Protein AF-A0AAI8FHD5-F1 (afdb_monomer)

Radius of gyration: 18.98 Å; Cα contacts (8 Å, |Δi|>4): 14; chains: 1; bounding box: 42×30×44 Å

Foldseek 3Di:
DDDPQAQPVPRHGPPDPPCPVVVVVVVVVVVVVVVVVVVVVVVVVVVVVVVPPD

Mean predicted aligned error: 7.99 Å

Solvent-accessib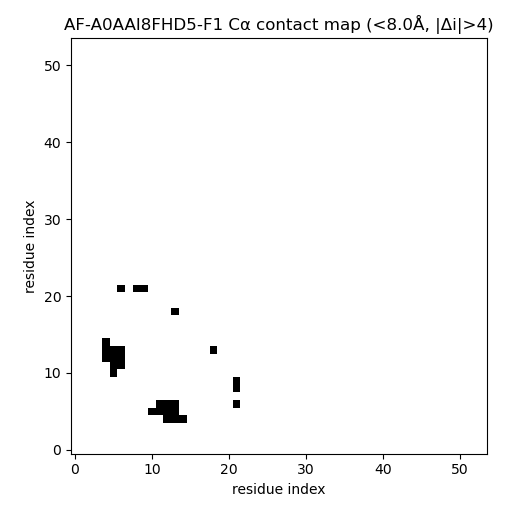le surface area (backbone atoms only — not comparable to full-atom values): 3322 Å² total; per-residue (Å²): 132,89,72,69,66,40,34,89,81,79,64,45,58,59,90,50,93,80,46,67,67,54,53,52,52,51,53,50,52,55,47,52,56,47,51,56,48,49,53,51,51,51,53,52,50,57,52,53,62,61,66,73,74,117

Nearest PDB structures (foldseek):
  7wbw-assembly1_J  TM=6.923E-01  e=8.116E+00  Komagataella phaffii

Structure (mmCIF, N/CA/C/O backbone):
data_AF-A0AAI8FHD5-F1
#
_entry.id   AF-A0AAI8FHD5-F1
#
loop_
_atom_site.group_PDB
_atom_site.id
_atom_site.type_symbol
_atom_site.label_atom_id
_atom_site.label_alt_id
_atom_site.label_comp_id
_atom_site.label_asym_id
_at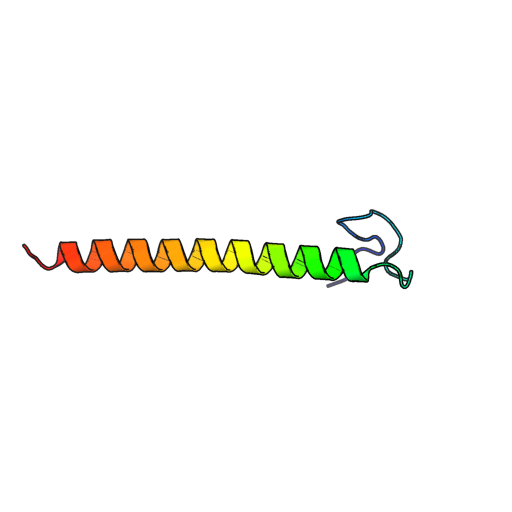om_site.label_entity_id
_atom_site.label_seq_id
_atom_site.pdbx_PDB_ins_code
_atom_site.Cartn_x
_atom_site.Cartn_y
_atom_site.Cartn_z
_atom_site.occupancy
_atom_site.B_iso_or_equiv
_atom_site.auth_seq_id
_atom_site.auth_comp_id
_atom_site.auth_asym_id
_atom_site.auth_atom_id
_atom_site.pdbx_PDB_model_num
ATOM 1 N N . MET A 1 1 ? 1.933 -21.052 -0.158 1.00 53.62 1 MET A N 1
ATOM 2 C CA . MET A 1 1 ? 1.241 -20.105 -1.057 1.00 53.62 1 MET A CA 1
ATOM 3 C C . MET A 1 1 ? 2.141 -19.863 -2.247 1.00 53.62 1 MET A C 1
ATOM 5 O O . MET A 1 1 ? 3.091 -19.095 -2.128 1.00 53.62 1 MET A O 1
ATOM 9 N N . ASP A 1 2 ? 1.872 -20.535 -3.361 1.00 77.06 2 ASP A N 1
ATOM 10 C CA . ASP A 1 2 ? 2.577 -20.255 -4.605 1.00 77.06 2 ASP A CA 1
ATOM 11 C C . ASP A 1 2 ? 2.199 -18.860 -5.086 1.00 77.06 2 ASP A C 1
ATOM 13 O O . ASP A 1 2 ? 1.042 -18.544 -5.370 1.00 77.06 2 ASP A O 1
ATOM 17 N N . LEU A 1 3 ? 3.189 -17.975 -5.100 1.00 69.00 3 LEU A N 1
ATOM 18 C CA . LEU A 1 3 ? 3.012 -16.649 -5.654 1.00 69.00 3 LEU A CA 1
ATOM 19 C C . LEU A 1 3 ? 2.877 -16.791 -7.174 1.00 69.00 3 LEU A C 1
ATOM 21 O O . LEU A 1 3 ? 3.704 -17.469 -7.783 1.00 69.00 3 LEU A O 1
ATOM 25 N N . PRO A 1 4 ? 1.915 -16.100 -7.812 1.00 84.06 4 PRO A N 1
ATOM 26 C CA . PRO A 1 4 ? 1.810 -16.110 -9.262 1.00 84.06 4 PRO A CA 1
ATOM 27 C C . PRO A 1 4 ? 3.154 -15.748 -9.891 1.00 84.06 4 PRO A C 1
ATOM 29 O O . PRO A 1 4 ? 3.787 -14.771 -9.471 1.00 84.06 4 PRO A O 1
ATOM 32 N N . ASN A 1 5 ? 3.561 -16.501 -10.915 1.00 87.19 5 ASN A N 1
ATOM 33 C CA . ASN A 1 5 ? 4.812 -16.269 -11.643 1.00 87.19 5 ASN A CA 1
ATOM 34 C C . ASN A 1 5 ? 4.874 -14.866 -12.259 1.00 87.19 5 ASN A C 1
ATOM 36 O O . ASN A 1 5 ? 5.948 -14.379 -12.610 1.00 87.19 5 ASN A O 1
ATOM 40 N N . HIS A 1 6 ? 3.727 -14.213 -12.432 1.00 91.19 6 HIS A N 1
ATOM 41 C CA . HIS A 1 6 ? 3.603 -12.903 -13.052 1.00 91.19 6 HIS A CA 1
ATOM 42 C C . HIS A 1 6 ? 3.193 -11.862 -12.013 1.00 91.19 6 HIS A C 1
ATOM 44 O O . HIS A 1 6 ? 2.442 -12.129 -11.074 1.00 91.19 6 HIS A O 1
ATOM 50 N N . CYS A 1 7 ? 3.722 -10.654 -12.160 1.00 91.44 7 CYS A N 1
ATOM 51 C CA . CYS A 1 7 ? 3.360 -9.531 -11.321 1.00 91.44 7 CYS A CA 1
ATOM 52 C C . CYS A 1 7 ? 1.904 -9.146 -11.600 1.00 91.44 7 CYS A C 1
ATOM 54 O O . CYS A 1 7 ? 1.530 -8.867 -12.730 1.00 91.44 7 CYS A O 1
ATOM 56 N N . ASP A 1 8 ? 1.081 -9.083 -10.565 1.00 90.38 8 ASP A N 1
ATOM 57 C CA . ASP A 1 8 ? -0.302 -8.606 -10.621 1.00 90.38 8 ASP A CA 1
ATOM 58 C C . ASP A 1 8 ? -0.435 -7.177 -11.177 1.00 90.38 8 ASP A C 1
ATOM 60 O O . ASP A 1 8 ? -1.419 -6.894 -11.859 1.00 90.38 8 ASP A O 1
ATOM 64 N N . ILE A 1 9 ? 0.560 -6.318 -10.925 1.00 91.38 9 ILE A N 1
ATOM 65 C CA . ILE A 1 9 ? 0.580 -4.906 -11.330 1.00 91.38 9 ILE A CA 1
ATOM 66 C C . ILE A 1 9 ? 1.036 -4.739 -12.779 1.00 91.38 9 ILE A C 1
ATOM 68 O 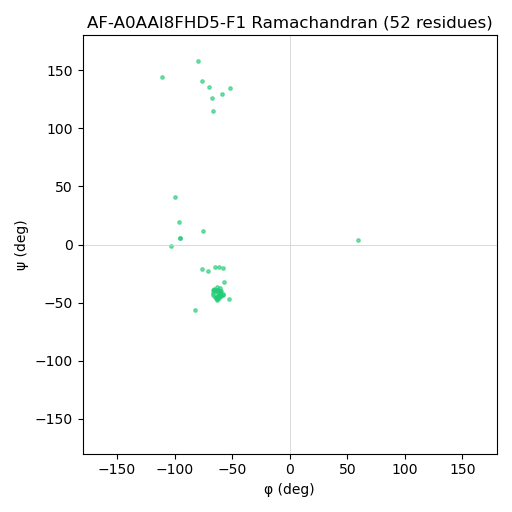O . ILE A 1 9 ? 0.327 -4.136 -13.575 1.00 91.38 9 ILE A O 1
ATOM 72 N N . CYS A 1 10 ? 2.222 -5.242 -13.132 1.00 92.56 10 CYS A N 1
ATOM 73 C CA . CYS A 1 10 ? 2.807 -4.998 -14.456 1.00 92.56 10 CYS A CA 1
ATOM 74 C C . CYS A 1 10 ? 2.703 -6.188 -15.420 1.00 92.56 10 CYS A C 1
ATOM 76 O O . CYS A 1 10 ? 3.185 -6.087 -16.544 1.00 92.56 10 CYS A O 1
ATOM 78 N N . LYS A 1 11 ? 2.127 -7.315 -14.980 1.00 90.62 11 LYS A N 1
ATOM 79 C CA . LYS A 1 11 ? 1.922 -8.571 -15.731 1.00 90.62 11 LYS A CA 1
ATOM 80 C C . LYS A 1 11 ? 3.185 -9.249 -16.274 1.00 90.62 11 LYS A C 1
ATOM 82 O O . LYS A 1 11 ? 3.095 -10.298 -16.897 1.00 90.62 11 LYS A O 1
ATOM 87 N N . LYS A 1 12 ? 4.372 -8.714 -15.980 1.00 92.19 12 LYS A N 1
ATOM 88 C CA . LYS A 1 12 ? 5.664 -9.323 -16.327 1.00 92.19 12 LYS A CA 1
ATOM 89 C C . LYS A 1 12 ? 6.037 -10.429 -15.347 1.00 92.19 12 LYS A C 1
ATOM 91 O O . LYS A 1 12 ? 5.590 -10.428 -14.201 1.00 92.19 12 LYS A O 1
ATOM 96 N N . ALA A 1 13 ? 6.903 -11.344 -15.773 1.00 92.25 13 ALA A N 1
ATOM 97 C CA . ALA A 1 13 ? 7.433 -12.392 -14.907 1.00 92.25 13 ALA A CA 1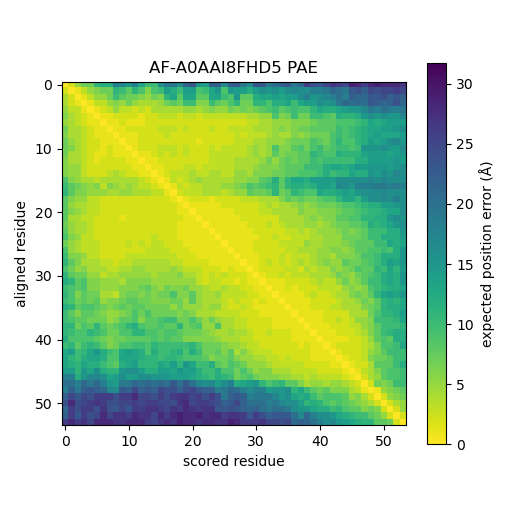
ATOM 98 C C . ALA A 1 13 ? 8.164 -11.796 -13.691 1.00 92.25 13 ALA A C 1
ATOM 100 O O . ALA A 1 13 ? 9.043 -10.946 -13.860 1.00 92.25 13 ALA A O 1
ATOM 101 N N . ARG A 1 14 ? 7.834 -12.258 -12.476 1.00 88.56 14 ARG A N 1
ATOM 102 C CA . ARG A 1 14 ? 8.398 -11.762 -11.200 1.00 88.56 14 ARG A CA 1
ATOM 103 C C . ARG A 1 14 ? 9.891 -12.030 -11.050 1.00 88.56 14 ARG A C 1
ATOM 105 O O . ARG A 1 14 ? 10.542 -11.334 -10.280 1.00 88.56 14 ARG A O 1
ATOM 112 N N . SER A 1 15 ? 10.426 -12.972 -11.824 1.00 87.88 15 SER A N 1
ATOM 113 C CA . SER A 1 15 ? 11.861 -13.249 -11.935 1.00 87.88 15 SER A CA 1
ATOM 114 C C . SER A 1 15 ? 12.668 -12.063 -12.475 1.00 87.88 15 SER A C 1
ATOM 116 O O . SER A 1 15 ? 13.878 -11.991 -12.275 1.00 87.88 15 SER A O 1
ATOM 118 N N . THR A 1 16 ? 12.026 -11.093 -13.136 1.00 87.88 16 THR A N 1
ATOM 119 C CA . THR A 1 16 ? 12.721 -9.896 -13.621 1.00 87.88 16 THR A CA 1
ATOM 120 C C . THR A 1 16 ? 13.019 -8.917 -12.474 1.00 87.88 16 THR A C 1
ATOM 122 O O . THR A 1 16 ? 12.185 -8.665 -11.605 1.00 87.88 16 THR A O 1
ATOM 125 N N . ARG A 1 17 ? 14.195 -8.274 -12.474 1.00 84.75 17 ARG A N 1
ATOM 126 C CA . ARG A 1 17 ? 14.609 -7.324 -11.412 1.00 84.75 17 ARG A CA 1
ATOM 127 C C . ARG A 1 17 ? 13.932 -5.938 -11.470 1.00 84.75 17 ARG A C 1
ATOM 129 O O . ARG A 1 17 ? 14.352 -5.017 -10.780 1.00 84.75 17 ARG A O 1
ATOM 136 N N . LYS A 1 18 ? 12.877 -5.749 -12.273 1.00 90.56 18 LYS A N 1
ATOM 137 C CA . LYS A 1 18 ? 12.262 -4.429 -12.554 1.00 90.56 18 LYS A CA 1
ATOM 138 C C . LYS A 1 18 ? 11.040 -4.095 -11.675 1.00 90.56 18 LYS A C 1
ATOM 140 O O . LYS A 1 18 ? 10.244 -3.227 -12.027 1.00 90.56 18 LYS A O 1
ATOM 145 N N . HIS A 1 19 ? 10.876 -4.760 -10.529 1.00 93.31 19 HIS A N 1
ATOM 146 C CA . HIS A 1 19 ? 9.652 -4.675 -9.714 1.00 93.31 19 HIS A CA 1
ATOM 147 C C . HIS A 1 19 ? 9.669 -3.657 -8.572 1.00 93.31 19 HIS A C 1
ATOM 149 O O . HIS A 1 19 ? 8.681 -3.576 -7.852 1.00 93.31 19 HIS A O 1
ATOM 155 N N . GLN A 1 20 ? 10.710 -2.836 -8.426 1.00 93.38 20 GLN A N 1
ATOM 156 C CA . GLN A 1 20 ? 10.800 -1.852 -7.333 1.00 93.38 20 GLN A CA 1
ATOM 157 C C . GLN A 1 20 ? 9.556 -0.948 -7.241 1.00 93.38 20 GLN A C 1
ATOM 159 O O . GLN A 1 20 ? 8.933 -0.828 -6.186 1.00 93.38 20 GLN A O 1
ATOM 164 N N . ARG A 1 21 ? 9.106 -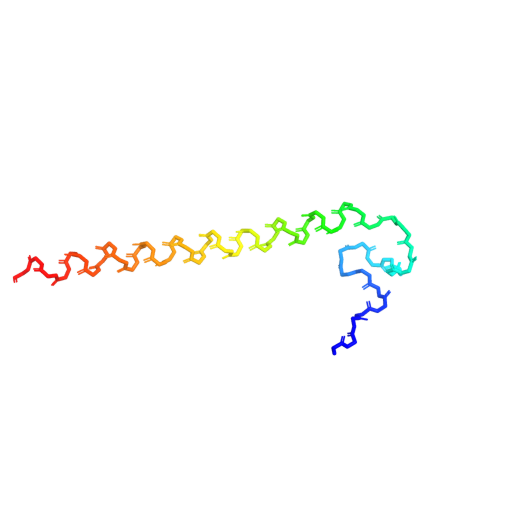0.401 -8.379 1.00 94.38 21 ARG A N 1
ATOM 165 C CA . ARG A 1 21 ? 7.880 0.414 -8.445 1.00 94.38 21 ARG A CA 1
ATOM 166 C C . ARG A 1 21 ? 6.622 -0.382 -8.082 1.00 94.38 21 ARG A C 1
ATOM 168 O O . ARG A 1 21 ? 5.748 0.139 -7.400 1.00 94.38 21 ARG A O 1
ATOM 175 N N . CYS A 1 22 ? 6.531 -1.637 -8.521 1.00 94.19 22 CYS A N 1
ATOM 176 C CA . CYS A 1 22 ? 5.384 -2.499 -8.225 1.00 94.19 22 CYS A CA 1
ATOM 177 C C . CYS A 1 22 ? 5.319 -2.835 -6.728 1.00 94.19 22 CYS A C 1
ATOM 179 O O . CYS A 1 22 ? 4.247 -2.773 -6.135 1.00 94.19 22 CYS A O 1
ATOM 181 N N . SER A 1 23 ? 6.463 -3.119 -6.100 1.00 91.25 23 SER A N 1
ATOM 182 C CA . SER A 1 23 ? 6.550 -3.341 -4.654 1.00 91.25 23 SER A CA 1
ATOM 183 C C . SER A 1 23 ? 6.088 -2.117 -3.867 1.00 91.25 23 SER A C 1
ATOM 185 O O . SER A 1 23 ? 5.277 -2.261 -2.955 1.00 91.25 23 SER A O 1
ATOM 187 N N . LYS A 1 24 ? 6.510 -0.910 -4.270 1.00 94.81 24 LYS A N 1
ATOM 188 C CA . LYS A 1 24 ? 6.064 0.340 -3.637 1.00 94.81 24 LYS A CA 1
ATOM 189 C C . LYS A 1 24 ? 4.547 0.532 -3.736 1.00 94.81 24 LYS A C 1
ATOM 191 O O . LYS A 1 24 ? 3.915 0.867 -2.744 1.00 94.81 24 LYS A O 1
ATOM 196 N N . ILE A 1 25 ? 3.947 0.252 -4.896 1.00 93.81 25 ILE A N 1
ATOM 197 C CA . ILE A 1 25 ? 2.485 0.323 -5.079 1.00 93.81 25 ILE A CA 1
ATOM 198 C C . ILE A 1 25 ? 1.763 -0.672 -4.160 1.00 93.81 25 ILE A C 1
ATOM 200 O O . ILE A 1 25 ? 0.741 -0.329 -3.573 1.00 93.81 25 ILE A O 1
ATOM 204 N N . ARG A 1 26 ? 2.281 -1.897 -4.002 1.00 91.88 26 ARG A N 1
ATOM 205 C CA . ARG A 1 26 ? 1.684 -2.877 -3.077 1.00 91.88 26 ARG A CA 1
ATOM 206 C C . ARG A 1 26 ? 1.736 -2.404 -1.630 1.00 91.88 26 ARG A C 1
ATOM 208 O O . ARG A 1 26 ? 0.732 -2.501 -0.936 1.00 91.88 26 ARG A O 1
ATOM 215 N N . GLN A 1 27 ? 2.879 -1.873 -1.202 1.00 92.50 27 GLN A N 1
ATOM 216 C CA . GLN A 1 27 ? 3.030 -1.305 0.138 1.00 92.50 27 GLN A CA 1
ATOM 217 C C . GLN A 1 27 ? 2.061 -0.137 0.357 1.00 92.50 27 GLN A C 1
ATOM 219 O O . GLN A 1 27 ? 1.392 -0.093 1.381 1.00 92.50 27 GLN A O 1
ATOM 224 N N . GLN A 1 28 ? 1.913 0.754 -0.630 1.00 92.44 28 GLN A N 1
ATOM 225 C CA . GLN A 1 28 ? 0.951 1.859 -0.573 1.00 92.44 28 GLN A CA 1
ATOM 226 C C . GLN A 1 28 ? -0.493 1.369 -0.453 1.00 92.44 28 GLN A C 1
ATOM 228 O O . GLN A 1 28 ? -1.219 1.854 0.403 1.00 92.44 28 GLN A O 1
ATOM 233 N N . ARG A 1 29 ? -0.907 0.382 -1.259 1.00 92.69 29 ARG A N 1
ATOM 234 C CA . ARG A 1 29 ? -2.254 -0.206 -1.154 1.00 92.69 29 ARG A CA 1
ATOM 235 C C . ARG A 1 29 ? -2.505 -0.781 0.235 1.00 92.69 29 ARG A C 1
ATOM 237 O O . ARG A 1 29 ? -3.550 -0.528 0.810 1.00 92.69 29 ARG A O 1
ATOM 244 N N . MET A 1 30 ? -1.530 -1.494 0.793 1.00 90.19 30 MET A N 1
ATOM 245 C CA . MET A 1 30 ? -1.637 -2.038 2.146 1.00 90.19 30 MET A CA 1
ATOM 246 C C . MET A 1 30 ? -1.760 -0.933 3.208 1.00 90.19 30 MET A C 1
ATOM 248 O O . MET A 1 30 ? -2.522 -1.098 4.154 1.00 90.19 30 MET A O 1
ATOM 252 N N . SER A 1 31 ? -1.065 0.198 3.027 1.00 91.19 31 SER A N 1
ATOM 253 C CA . SER A 1 31 ? -1.215 1.387 3.883 1.00 91.19 31 SER A CA 1
ATOM 254 C C . SER A 1 31 ? -2.621 1.971 3.799 1.00 91.19 31 SER A C 1
ATOM 256 O O . SER A 1 31 ? -3.229 2.213 4.830 1.00 91.19 31 SER A O 1
ATOM 258 N N . VAL A 1 32 ? -3.167 2.137 2.591 1.00 90.69 32 VAL A N 1
ATOM 259 C CA . VAL A 1 32 ? -4.515 2.696 2.393 1.00 90.69 32 VAL A CA 1
ATOM 260 C C . VAL A 1 32 ? -5.582 1.813 3.038 1.00 90.69 32 VAL A C 1
ATOM 262 O O . VAL A 1 32 ? -6.445 2.317 3.751 1.00 90.69 32 VAL A O 1
ATOM 265 N N . GLU A 1 33 ? -5.506 0.495 2.841 1.00 88.00 33 GLU A N 1
ATOM 266 C CA . GLU A 1 33 ? -6.426 -0.447 3.493 1.00 88.00 33 GLU A CA 1
ATOM 267 C C . GLU A 1 33 ? -6.315 -0.366 5.024 1.00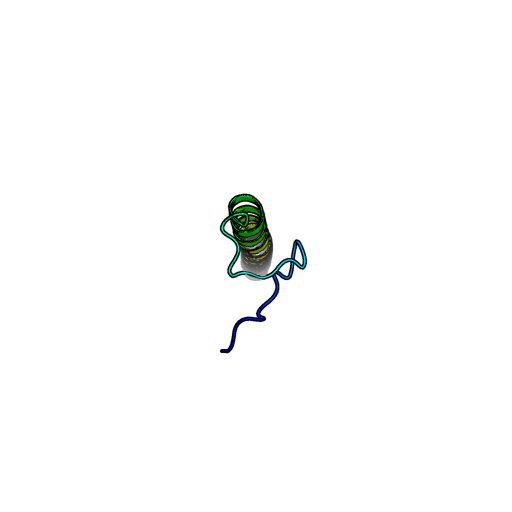 88.00 33 GLU A C 1
ATOM 269 O O . GLU A 1 33 ? -7.320 -0.384 5.737 1.00 88.00 33 GLU A O 1
ATOM 274 N N . TRP A 1 34 ? -5.091 -0.225 5.541 1.00 88.75 34 TRP A N 1
ATOM 275 C CA . TRP A 1 34 ? -4.846 -0.068 6.971 1.00 88.75 34 TRP A CA 1
ATOM 276 C C . TRP A 1 34 ? -5.389 1.257 7.528 1.00 88.75 34 TRP A C 1
ATOM 278 O O . TRP A 1 34 ? -6.037 1.268 8.575 1.00 88.75 34 TRP A O 1
ATOM 288 N N . GLU A 1 35 ? -5.189 2.365 6.820 1.00 89.56 35 GLU A N 1
ATOM 289 C CA . GLU A 1 35 ? -5.731 3.682 7.168 1.00 89.56 35 GLU A CA 1
ATOM 290 C C . GLU A 1 35 ? -7.264 3.669 7.175 1.00 89.56 35 GLU A C 1
ATOM 292 O O . GLU A 1 35 ? -7.884 4.135 8.132 1.00 89.56 35 GLU A O 1
ATOM 297 N N . ALA A 1 36 ? -7.890 3.055 6.166 1.00 90.31 36 ALA A N 1
ATOM 298 C CA . ALA A 1 36 ? -9.340 2.895 6.104 1.00 90.31 36 ALA A CA 1
ATOM 299 C C . ALA A 1 36 ? -9.876 2.048 7.269 1.00 90.31 36 ALA A C 1
ATOM 301 O O . ALA A 1 36 ? -10.924 2.362 7.847 1.00 90.31 36 ALA A O 1
ATOM 302 N N . TYR A 1 37 ? -9.156 0.992 7.656 1.00 89.94 37 TYR A N 1
ATOM 303 C CA . TYR A 1 37 ? -9.500 0.193 8.828 1.00 89.94 37 TYR A CA 1
ATOM 304 C C . TYR A 1 37 ? -9.414 1.017 10.119 1.00 89.94 37 TYR A C 1
ATOM 306 O O . TYR A 1 37 ? -10.358 1.018 10.913 1.00 89.94 37 TYR A O 1
ATOM 314 N N . MET A 1 38 ? -8.326 1.764 10.313 1.00 89.62 38 MET A N 1
ATOM 315 C CA . MET A 1 38 ? -8.140 2.608 11.493 1.00 89.62 38 MET A CA 1
ATOM 316 C C . MET A 1 38 ? -9.205 3.704 11.593 1.00 89.62 38 MET A C 1
ATOM 318 O O . MET A 1 38 ? -9.797 3.859 12.661 1.00 89.62 38 MET A O 1
ATOM 322 N N . ALA A 1 39 ? -9.553 4.364 10.486 1.00 89.81 39 ALA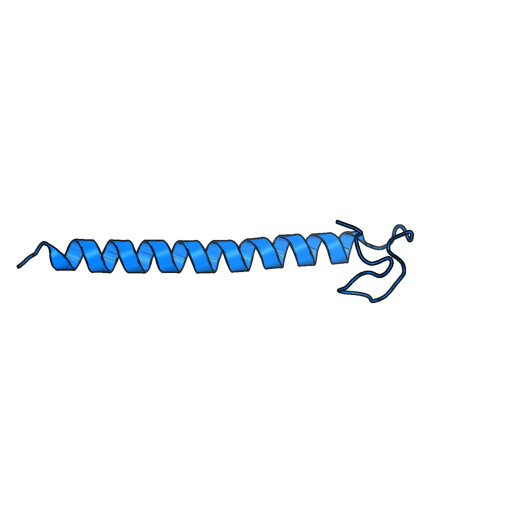 A N 1
ATOM 323 C CA . ALA A 1 39 ? -10.640 5.343 10.448 1.00 89.81 39 ALA A CA 1
ATOM 324 C C . ALA A 1 39 ? -11.993 4.724 10.852 1.00 89.81 39 ALA A C 1
ATOM 326 O O . ALA A 1 39 ? -12.764 5.315 11.610 1.00 89.81 39 ALA A O 1
ATOM 327 N N . ASN A 1 40 ? -12.275 3.490 10.415 1.00 87.56 40 ASN A N 1
ATOM 328 C CA . ASN A 1 40 ? -13.468 2.754 10.843 1.00 87.56 40 ASN A CA 1
ATOM 329 C C . ASN A 1 40 ? -13.442 2.413 12.341 1.00 87.56 40 ASN A C 1
ATOM 331 O O . ASN A 1 40 ? -14.475 2.475 13.013 1.00 87.56 40 ASN A O 1
ATOM 335 N N . VAL A 1 41 ? -12.277 2.048 12.882 1.00 89.06 41 VAL A N 1
ATOM 336 C CA . VAL A 1 41 ? -12.103 1.792 14.318 1.00 89.06 41 VAL A CA 1
ATOM 337 C C . VAL A 1 41 ? -12.328 3.069 15.127 1.00 89.06 41 VAL A C 1
ATOM 339 O O . VAL A 1 41 ? -13.047 3.030 16.128 1.00 89.06 41 VAL A O 1
ATOM 342 N N . GLU A 1 42 ? -11.772 4.200 14.697 1.00 86.81 42 GLU A N 1
ATOM 343 C CA . GLU A 1 42 ? -11.970 5.501 15.344 1.00 86.81 42 GLU A CA 1
ATOM 344 C C . GLU A 1 42 ? -13.430 5.950 15.288 1.00 86.81 42 GLU A C 1
ATOM 346 O O . GLU A 1 42 ? -13.998 6.306 16.322 1.00 86.81 42 GLU A O 1
ATOM 351 N N . ALA A 1 43 ? -14.087 5.829 14.132 1.00 85.56 43 ALA A N 1
ATOM 352 C CA . ALA A 1 43 ? -15.511 6.125 13.997 1.00 85.56 43 ALA A CA 1
ATOM 353 C C . ALA A 1 43 ? -16.367 5.267 14.948 1.00 85.56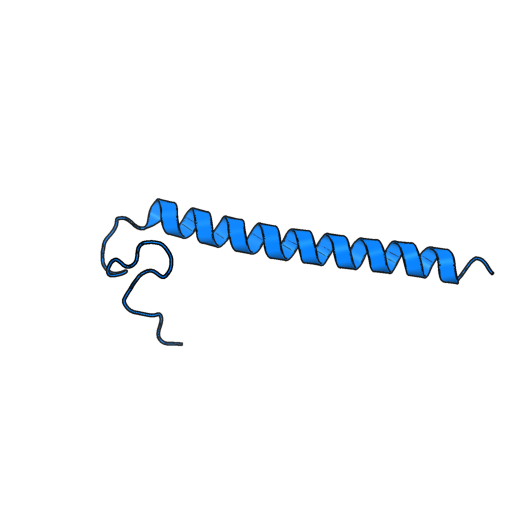 43 ALA A C 1
ATOM 355 O O . ALA A 1 43 ? -17.265 5.778 15.623 1.00 85.56 43 ALA A O 1
ATOM 356 N N . LYS A 1 44 ? -16.053 3.968 15.077 1.00 82.88 44 LYS A N 1
ATOM 357 C CA . LYS A 1 44 ? -16.718 3.071 16.038 1.00 82.88 44 LYS A CA 1
ATOM 358 C C . LYS A 1 44 ? -16.456 3.475 17.491 1.00 82.88 44 LYS A C 1
ATOM 360 O O . LYS A 1 44 ? -17.375 3.405 18.308 1.00 82.88 44 LYS A O 1
ATOM 365 N N . LYS A 1 45 ? -15.235 3.902 17.833 1.00 82.00 45 LYS A N 1
ATOM 366 C CA . LYS A 1 45 ? -14.906 4.412 19.177 1.00 82.00 45 LYS A CA 1
ATOM 367 C C . LYS A 1 45 ? -15.682 5.694 19.493 1.00 82.00 45 LYS A C 1
ATOM 369 O O . LYS A 1 45 ? -16.305 5.765 20.551 1.00 82.00 45 LYS A O 1
ATOM 374 N N . ALA A 1 46 ? -15.728 6.651 18.565 1.00 78.62 46 ALA A N 1
ATOM 375 C CA . ALA A 1 46 ? -16.470 7.903 18.724 1.00 78.62 46 ALA A CA 1
ATOM 376 C C . ALA A 1 46 ? -17.981 7.669 18.920 1.00 78.62 46 ALA A C 1
ATOM 378 O O . ALA A 1 46 ? -18.606 8.288 19.783 1.00 78.62 46 ALA A O 1
ATOM 379 N N . GLN A 1 47 ? -18.571 6.722 18.181 1.00 74.06 47 GLN A N 1
ATOM 380 C CA . GLN A 1 47 ? -19.974 6.336 18.365 1.00 74.06 47 GLN A CA 1
ATOM 381 C C . GLN A 1 47 ? -20.233 5.653 19.716 1.00 74.06 47 GLN A C 1
ATOM 383 O O . GLN A 1 47 ? -21.250 5.928 20.351 1.00 74.06 47 GLN A O 1
ATOM 388 N N . LYS A 1 48 ? -19.323 4.791 20.193 1.00 64.50 48 LYS A N 1
ATOM 389 C CA . LYS A 1 48 ? -19.453 4.159 21.518 1.00 64.50 48 LYS A CA 1
ATOM 390 C C . LYS A 1 48 ? -19.348 5.170 22.662 1.00 64.50 48 LYS A C 1
ATOM 392 O O . LYS A 1 48 ? -20.123 5.057 23.604 1.00 64.50 48 LYS A O 1
ATOM 397 N N . GLY A 1 49 ? -18.470 6.171 22.562 1.00 60.09 49 GLY A N 1
ATOM 398 C CA . GLY A 1 49 ? -18.374 7.252 23.552 1.00 60.09 49 GLY A CA 1
ATOM 399 C C . GLY A 1 49 ? -19.667 8.065 23.678 1.00 60.09 49 GLY A C 1
ATOM 400 O O . GLY A 1 49 ? -20.093 8.380 24.783 1.00 60.09 49 GLY A O 1
ATOM 401 N N . ARG A 1 50 ? -20.363 8.310 22.559 1.00 57.78 50 ARG A N 1
ATOM 402 C CA . ARG A 1 50 ? -21.688 8.959 22.560 1.00 57.78 50 ARG A CA 1
ATOM 403 C C . ARG A 1 50 ? -22.809 8.076 23.117 1.00 57.78 50 ARG A C 1
ATOM 405 O O . ARG A 1 50 ? -23.827 8.599 23.552 1.00 57.78 50 ARG A O 1
ATOM 412 N N . ARG A 1 51 ? -22.644 6.748 23.110 1.00 56.38 51 ARG A N 1
ATOM 413 C CA . ARG A 1 51 ? -23.669 5.795 23.569 1.00 56.38 51 ARG A CA 1
ATOM 414 C C . ARG A 1 51 ? -23.784 5.711 25.096 1.00 56.38 51 ARG A C 1
ATOM 416 O O . ARG A 1 51 ? -24.828 5.296 25.577 1.00 56.38 51 ARG A O 1
ATOM 423 N N . TYR A 1 5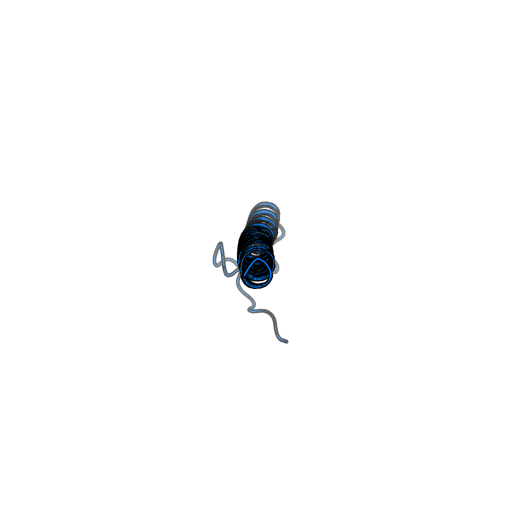2 ? -22.747 6.116 25.833 1.00 53.94 52 TYR A N 1
ATOM 424 C CA . TYR A 1 52 ? -22.733 6.145 27.304 1.00 53.94 52 TYR A CA 1
ATOM 425 C C . TYR A 1 52 ? -23.110 7.511 27.905 1.00 53.94 52 TYR A C 1
ATOM 427 O O . TYR A 1 52 ? -23.053 7.675 29.117 1.00 53.94 52 TYR A O 1
ATOM 435 N N . ALA A 1 53 ? -23.508 8.484 27.081 1.00 54.62 53 ALA A N 1
ATOM 436 C CA . ALA A 1 53 ? -23.962 9.804 27.524 1.00 54.62 53 ALA A CA 1
ATOM 437 C C . ALA A 1 53 ? -25.502 9.916 27.541 1.00 54.62 53 ALA A C 1
ATOM 439 O O . ALA A 1 53 ? -26.045 10.922 27.084 1.00 54.62 53 ALA A O 1
ATOM 440 N N . ARG A 1 54 ? -26.208 8.869 27.992 1.00 52.03 54 ARG A N 1
ATOM 441 C CA . ARG A 1 54 ? -27.673 8.859 28.113 1.00 52.03 54 ARG A CA 1
ATOM 442 C C . ARG A 1 54 ? -28.104 8.519 29.528 1.00 52.03 54 ARG A C 1
ATOM 444 O O . ARG A 1 54 ? -27.473 7.609 30.104 1.00 52.03 54 ARG A O 1
#

pLDDT: mean 83.91, std 12.48, range [52.03, 94.81]

Sequence (54 aa):
MDLPNHCDICKKARSTRKHQRCSKIRQQRMSVEWEAYMANVEAKKAQKGRRYAR

Secondary structure (DSSP, 8-state):
----SB-TTT-SBTTSS--HHHHHHHHHHHHHHHHHHHHHHHHHHHHHHHHT--